Protein AF-A0A4Y2VAS0-F1 (afdb_monomer_lite)

Secondary structure (DSSP, 8-state):
----------EEETTEEEESS---EEEEETTEEEE-EE-HHHHHHHHHHHHHHHHHHHHHH-SPPPHHHHHHHHHHHHHHHHHHS--------------S-S--SEE-----SSS----

Organism: Araneus ventricosus (NCBI:txid182803)

InterPro domains:
  IPR001353 Proteasome, subunit alpha/beta [PF00227] (1-76)
  IPR023333 Proteasome B-type subunit [PTHR32194] (1-82)
  IPR029055 Nucleophile aminohydrolases, N-terminal [G3DSA:3.60.20.10] (1-115)
  IPR029055 Nucleophile aminohydrolases, N-terminal [SSF56235] (1-82)

Sequence (119 aa):
DGVVLGSDTRATVGSLVADKNCLKIHYLAPNMYCCGAGTAADTEQVCSMVASQLKLHRLATDRVVPVIVAENLTSQHLFREFWKHHCLPQANRNCVGRGYQENPHFCLEEALAGVRCRM

Radius of gyration: 16.93 Å; chains: 1; bounding box: 45×43×43 Å

Folds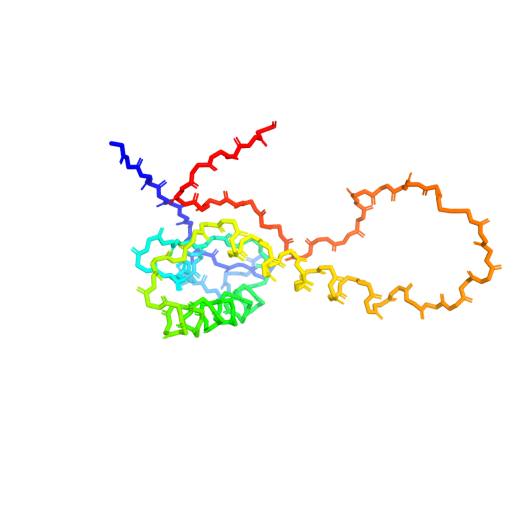eek 3Di:
DWADDDDAQFDDDVPRGPGRGQDQWADQDPQWIFGKAAPSVVSVVLSVVLSVVLVVVCVVVVDRDAPVVSVVSSVVVVVVVVVVVVPPPPPDDDPDDDDPDDDPNIDGPDPTTHDDDDD

pLDDT: mean 71.0, std 22.04, range [25.27, 94.75]

Structure (mmCIF, N/CA/C/O backbone):
data_AF-A0A4Y2VAS0-F1
#
_entry.id   AF-A0A4Y2VAS0-F1
#
loop_
_atom_site.group_PDB
_atom_site.id
_atom_site.type_symbol
_atom_site.label_atom_id
_atom_site.label_alt_id
_atom_site.label_comp_id
_atom_site.label_asym_id
_atom_site.label_entity_id
_atom_site.label_seq_id
_atom_site.pdbx_PDB_ins_code
_atom_site.Cartn_x
_atom_site.Cartn_y
_atom_site.Cartn_z
_atom_site.occupancy
_atom_site.B_iso_or_equiv
_atom_site.auth_seq_id
_atom_site.auth_comp_id
_atom_site.auth_asym_id
_atom_site.auth_atom_id
_atom_site.pdbx_PDB_model_num
ATOM 1 N N . ASP A 1 1 ? -22.516 1.904 -3.599 1.00 64.31 1 ASP A N 1
ATOM 2 C CA . ASP A 1 1 ? -21.271 2.638 -3.897 1.00 64.31 1 ASP A CA 1
ATOM 3 C C . ASP A 1 1 ? -20.071 1.742 -3.692 1.00 64.31 1 ASP A C 1
ATOM 5 O O . ASP A 1 1 ? -19.929 1.157 -2.626 1.00 64.31 1 ASP A O 1
ATOM 9 N N . GLY A 1 2 ? -19.264 1.565 -4.732 1.00 72.88 2 GLY A N 1
ATOM 10 C CA . GLY A 1 2 ? -18.078 0.713 -4.724 1.00 72.88 2 GLY A CA 1
ATOM 11 C C . GLY A 1 2 ? -16.979 1.338 -5.574 1.00 72.88 2 GLY A C 1
ATOM 12 O O . GLY A 1 2 ? -17.243 2.253 -6.353 1.00 72.88 2 GLY A O 1
ATOM 13 N N . VAL A 1 3 ? -15.751 0.859 -5.406 1.00 78.94 3 VAL A N 1
ATOM 14 C CA . VAL A 1 3 ? -14.574 1.353 -6.127 1.00 78.94 3 VAL A CA 1
ATOM 15 C C . VAL A 1 3 ? -13.974 0.198 -6.914 1.00 78.94 3 VAL A C 1
ATOM 17 O O . VAL A 1 3 ? -13.867 -0.913 -6.398 1.00 78.94 3 VAL A O 1
ATOM 20 N N . VAL A 1 4 ? -13.600 0.462 -8.164 1.00 84.62 4 VAL A N 1
ATOM 21 C CA . VAL A 1 4 ? -12.934 -0.499 -9.048 1.00 84.62 4 VAL A CA 1
ATOM 22 C C . VAL A 1 4 ? -11.524 0.009 -9.317 1.00 84.62 4 VAL A C 1
ATOM 24 O O . VAL A 1 4 ? -11.349 1.166 -9.690 1.00 84.62 4 VAL A O 1
ATOM 27 N N . LEU A 1 5 ? -10.531 -0.859 -9.122 1.00 80.19 5 LEU A N 1
ATOM 28 C CA . LEU A 1 5 ? -9.123 -0.586 -9.400 1.00 80.19 5 LEU A CA 1
ATOM 29 C C . LEU A 1 5 ? -8.658 -1.490 -10.540 1.00 80.19 5 LEU A C 1
ATOM 31 O O . LEU A 1 5 ? -8.995 -2.674 -10.570 1.00 80.19 5 LEU A O 1
ATOM 35 N N . GLY A 1 6 ? -7.879 -0.940 -11.465 1.00 86.50 6 GLY A N 1
ATOM 36 C CA . GLY A 1 6 ? -7.299 -1.679 -12.580 1.00 86.50 6 GLY A CA 1
ATOM 37 C C . GLY A 1 6 ? -5.879 -1.205 -12.843 1.00 86.50 6 GLY A C 1
ATOM 38 O O . GLY A 1 6 ? -5.617 -0.005 -12.843 1.00 86.50 6 GLY A O 1
ATOM 39 N N . SER A 1 7 ? -4.964 -2.148 -13.053 1.00 85.56 7 SER A N 1
ATOM 40 C CA . SER A 1 7 ? -3.565 -1.865 -13.366 1.00 85.56 7 SER A CA 1
ATOM 41 C C . SER A 1 7 ? -3.009 -2.918 -14.324 1.00 85.56 7 SER A C 1
ATOM 43 O O . SER A 1 7 ? -3.523 -4.037 -14.383 1.00 85.56 7 SER A O 1
ATOM 45 N N . ASP A 1 8 ? -1.985 -2.563 -15.097 1.00 87.81 8 ASP A N 1
ATOM 46 C CA . ASP A 1 8 ? -1.299 -3.492 -15.992 1.00 87.81 8 ASP A CA 1
ATOM 47 C C . ASP A 1 8 ? -0.293 -4.366 -15.225 1.00 87.81 8 ASP A C 1
ATOM 49 O O . ASP A 1 8 ? 0.259 -3.962 -14.208 1.00 87.81 8 ASP A O 1
ATOM 53 N N . THR A 1 9 ? -0.013 -5.570 -15.722 1.00 85.62 9 THR A N 1
ATOM 54 C CA . THR A 1 9 ? 0.913 -6.510 -15.057 1.00 85.62 9 THR A CA 1
ATOM 55 C C . THR A 1 9 ? 2.340 -6.442 -15.600 1.00 85.62 9 THR A C 1
ATOM 57 O O . THR A 1 9 ? 3.217 -7.187 -15.170 1.00 85.62 9 THR A O 1
ATOM 60 N N . ARG A 1 10 ? 2.608 -5.564 -16.572 1.00 86.50 10 ARG A N 1
ATOM 61 C CA . ARG A 1 10 ? 3.900 -5.504 -17.255 1.00 86.50 10 ARG A CA 1
ATOM 62 C C . ARG A 1 10 ? 4.843 -4.531 -16.547 1.00 86.50 10 ARG A C 1
ATOM 64 O O . ARG A 1 10 ? 4.519 -3.356 -16.377 1.00 86.50 10 ARG A O 1
ATOM 71 N N . ALA A 1 11 ? 6.044 -5.000 -16.224 1.00 85.88 11 ALA A N 1
ATOM 72 C CA . ALA A 1 11 ? 7.166 -4.184 -15.780 1.00 85.88 11 ALA A CA 1
ATOM 73 C C . ALA A 1 11 ? 8.281 -4.194 -16.833 1.00 85.88 11 ALA A C 1
ATOM 75 O O . ALA A 1 11 ? 8.648 -5.238 -17.381 1.00 85.88 11 ALA A O 1
ATOM 76 N N . THR A 1 12 ? 8.828 -3.019 -17.127 1.00 86.62 12 THR A N 1
ATOM 77 C CA . THR A 1 12 ? 9.866 -2.831 -18.146 1.00 86.62 12 THR A CA 1
ATOM 78 C C . THR A 1 12 ? 11.083 -2.138 -17.557 1.00 86.62 12 THR A C 1
ATOM 80 O O . THR A 1 12 ? 10.942 -1.198 -16.780 1.00 86.62 12 THR A O 1
ATOM 83 N N . VAL A 1 13 ? 12.270 -2.556 -17.984 1.00 86.00 13 VAL A N 1
ATOM 84 C CA . VAL A 1 13 ? 13.531 -1.854 -17.736 1.00 86.00 13 VAL A CA 1
ATOM 85 C C . VAL A 1 13 ? 14.047 -1.388 -19.093 1.00 86.00 13 VAL A C 1
ATOM 87 O O . VAL A 1 13 ? 14.585 -2.168 -19.879 1.00 86.00 13 VAL A O 1
ATOM 90 N N . GLY A 1 14 ? 13.800 -0.116 -19.413 1.00 84.75 14 GLY A N 1
ATOM 91 C CA . GLY A 1 14 ? 14.027 0.413 -20.758 1.00 84.75 14 GLY A CA 1
ATOM 92 C C . GLY A 1 14 ? 13.148 -0.295 -21.795 1.00 84.75 14 GLY A C 1
ATOM 93 O O . GLY A 1 14 ? 11.930 -0.345 -21.652 1.00 84.75 14 GLY A O 1
ATOM 94 N N . SER A 1 15 ? 13.763 -0.856 -22.837 1.00 88.19 15 SER A N 1
ATOM 95 C CA . SER A 1 15 ? 13.073 -1.622 -23.887 1.00 88.19 15 SER A CA 1
ATOM 96 C C . SER A 1 15 ? 12.815 -3.091 -23.526 1.00 88.19 15 SER A C 1
ATOM 98 O O . SER A 1 15 ? 12.084 -3.775 -24.245 1.00 88.19 15 SER A O 1
ATOM 100 N N . LEU A 1 16 ? 13.395 -3.593 -22.431 1.00 87.94 16 LEU A N 1
ATOM 101 C CA . LEU A 1 16 ? 13.253 -4.981 -22.000 1.00 87.94 16 LEU A CA 1
ATOM 102 C C . LEU A 1 16 ? 12.035 -5.143 -21.083 1.00 87.94 16 LEU A C 1
ATOM 104 O O . LEU A 1 16 ? 11.862 -4.389 -20.127 1.00 87.94 16 LEU A O 1
ATOM 108 N N . VAL A 1 17 ? 11.218 -6.168 -21.329 1.00 87.88 17 VAL A N 1
ATOM 109 C CA . VAL A 1 17 ? 10.179 -6.596 -20.379 1.00 87.88 17 VAL A CA 1
ATOM 110 C C . VAL A 1 17 ? 10.853 -7.407 -19.276 1.00 87.88 17 VAL A C 1
ATOM 112 O O . VAL A 1 17 ? 11.263 -8.541 -19.516 1.00 87.88 17 VAL A O 1
ATOM 115 N N . ALA A 1 18 ? 10.995 -6.802 -18.098 1.00 85.12 18 ALA A N 1
ATOM 116 C CA . ALA A 1 18 ? 11.661 -7.4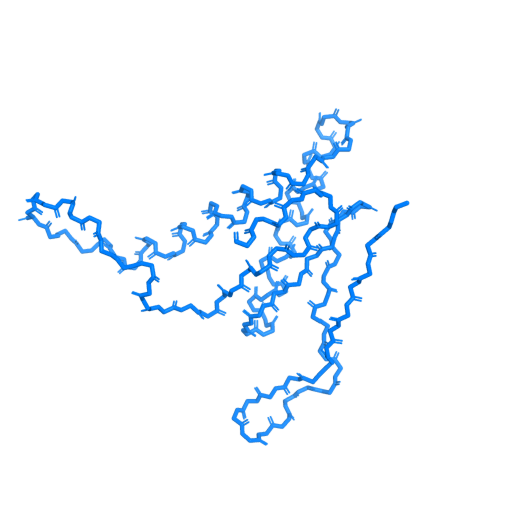06 -16.948 1.00 85.12 18 ALA A CA 1
ATOM 117 C C . ALA A 1 18 ? 10.747 -8.397 -16.219 1.00 85.12 18 ALA A C 1
ATOM 119 O O . ALA A 1 18 ? 11.199 -9.468 -15.826 1.00 85.12 18 ALA A O 1
ATOM 120 N N . ASP A 1 19 ? 9.458 -8.073 -16.105 1.00 85.44 19 ASP A N 1
ATOM 121 C CA . ASP A 1 19 ? 8.448 -8.977 -15.562 1.00 85.44 19 ASP A CA 1
ATOM 122 C C . ASP A 1 19 ? 7.123 -8.805 -16.318 1.00 85.44 19 ASP A C 1
ATOM 124 O O . ASP A 1 19 ? 6.720 -7.697 -16.682 1.00 85.44 19 ASP A O 1
ATOM 128 N N . LYS A 1 20 ? 6.453 -9.921 -16.599 1.00 85.94 20 LYS A N 1
ATOM 129 C CA . LYS A 1 20 ? 5.144 -9.966 -17.266 1.00 85.94 20 LYS A CA 1
ATOM 130 C C . LYS A 1 20 ? 3.983 -10.006 -16.267 1.00 85.94 20 LYS A C 1
ATOM 132 O O . LYS A 1 20 ? 2.857 -9.695 -16.658 1.00 85.94 20 LYS A O 1
ATOM 137 N N . ASN A 1 21 ? 4.264 -10.387 -15.019 1.00 86.94 21 ASN A N 1
ATOM 138 C CA . ASN A 1 21 ? 3.291 -10.650 -13.963 1.00 86.94 21 ASN A CA 1
ATOM 139 C C . ASN A 1 21 ? 3.586 -9.824 -12.696 1.00 86.94 21 ASN A C 1
ATOM 141 O O . ASN A 1 21 ? 3.379 -10.296 -11.581 1.00 86.94 21 ASN A O 1
ATOM 145 N N . CYS A 1 22 ? 4.048 -8.587 -12.868 1.00 83.00 22 CYS A N 1
ATOM 146 C CA . CYS A 1 22 ? 4.277 -7.663 -11.767 1.00 83.00 22 CYS A CA 1
ATOM 147 C C . CYS A 1 22 ? 2.944 -7.263 -11.123 1.00 83.00 22 CYS A C 1
ATOM 149 O O . CYS A 1 22 ? 1.987 -6.895 -11.813 1.00 83.00 22 CYS A O 1
ATOM 151 N N . LEU A 1 23 ? 2.890 -7.291 -9.793 1.00 85.38 23 LEU A N 1
ATOM 152 C CA . LEU A 1 23 ? 1.687 -6.976 -9.036 1.00 85.38 23 LEU A CA 1
ATOM 153 C C . LEU A 1 23 ? 1.700 -5.491 -8.653 1.00 85.38 23 LEU A C 1
ATOM 155 O O . LEU A 1 23 ? 2.453 -5.091 -7.779 1.00 85.38 23 LEU A O 1
ATOM 159 N N . LYS A 1 24 ? 0.887 -4.666 -9.323 1.00 84.25 24 LYS A N 1
ATOM 160 C CA . LYS A 1 24 ? 0.845 -3.204 -9.092 1.00 84.25 24 LYS A CA 1
ATOM 161 C C . LYS A 1 24 ? -0.223 -2.751 -8.094 1.00 84.25 24 LYS A C 1
ATOM 163 O O . LYS A 1 24 ? -0.205 -1.609 -7.644 1.00 84.25 24 LYS A O 1
ATOM 168 N N . ILE A 1 25 ? -1.170 -3.636 -7.776 1.00 87.75 25 ILE A N 1
ATOM 169 C CA . ILE A 1 25 ? -2.236 -3.391 -6.800 1.00 87.75 25 ILE A CA 1
ATOM 170 C C . ILE A 1 25 ? -1.883 -4.155 -5.527 1.00 87.75 25 ILE A C 1
ATOM 172 O O . ILE A 1 25 ? -1.998 -5.378 -5.476 1.00 87.75 25 ILE A O 1
ATOM 176 N N . HIS A 1 26 ? -1.475 -3.438 -4.490 1.00 88.31 26 HIS A N 1
ATOM 177 C CA . HIS A 1 26 ? -1.047 -4.009 -3.221 1.00 88.31 26 HIS A CA 1
ATOM 178 C C . HIS A 1 26 ? -2.177 -3.967 -2.191 1.00 88.31 26 HIS A C 1
ATOM 180 O O . HIS A 1 26 ? -2.868 -2.960 -2.018 1.00 88.31 26 HIS A O 1
ATOM 186 N N . TYR A 1 27 ? -2.358 -5.075 -1.477 1.00 88.69 27 TYR A N 1
ATOM 187 C CA . TYR A 1 27 ? -3.300 -5.159 -0.368 1.00 88.69 27 TYR A CA 1
ATOM 188 C C . TYR A 1 27 ? -2.721 -4.483 0.879 1.00 88.69 27 TYR A C 1
ATOM 190 O O . TYR A 1 27 ? -1.624 -4.832 1.315 1.00 88.69 27 TYR A O 1
ATOM 198 N N . LEU A 1 28 ? -3.472 -3.555 1.476 1.00 88.06 28 LEU A N 1
ATOM 199 C CA . LEU A 1 28 ? -3.079 -2.892 2.723 1.00 88.06 28 LEU A CA 1
ATOM 200 C C . LEU A 1 28 ? -3.918 -3.366 3.912 1.00 88.06 28 LEU A C 1
ATOM 202 O O . LEU A 1 28 ? -3.386 -3.759 4.950 1.00 88.06 28 LEU A O 1
ATOM 206 N N . ALA A 1 29 ? -5.242 -3.314 3.773 1.00 87.88 29 ALA A N 1
ATOM 207 C CA . ALA A 1 29 ? -6.193 -3.632 4.831 1.00 87.88 29 ALA A CA 1
ATOM 208 C C . ALA A 1 29 ? -7.518 -4.126 4.223 1.00 87.88 29 ALA A C 1
ATOM 210 O O . ALA A 1 29 ? -7.757 -3.906 3.039 1.00 87.88 29 ALA A O 1
ATOM 211 N N . PRO A 1 30 ? -8.434 -4.726 5.011 1.00 85.62 30 PRO A N 1
ATOM 212 C CA . PRO A 1 30 ? -9.696 -5.259 4.482 1.00 85.62 30 PRO A CA 1
ATOM 213 C C . PRO A 1 30 ? -10.558 -4.239 3.721 1.00 85.62 30 PRO A C 1
ATOM 215 O O . PRO A 1 30 ? -11.412 -4.621 2.932 1.00 85.62 30 PRO A O 1
ATOM 218 N N . ASN A 1 31 ? -10.351 -2.946 3.978 1.00 83.81 31 ASN A N 1
ATOM 219 C CA . ASN A 1 31 ? -11.057 -1.828 3.363 1.00 83.81 31 ASN A CA 1
ATOM 220 C C . ASN A 1 31 ? -10.167 -0.953 2.460 1.00 83.81 31 ASN A C 1
ATOM 222 O O . ASN A 1 31 ? -10.608 0.125 2.077 1.00 83.81 31 ASN A O 1
ATOM 226 N N . MET A 1 32 ? -8.919 -1.346 2.168 1.00 86.25 32 MET A N 1
ATOM 227 C CA . MET A 1 32 ? -7.963 -0.496 1.448 1.00 86.25 32 MET A CA 1
ATOM 228 C C . MET A 1 32 ? -7.007 -1.286 0.558 1.00 86.25 32 MET A C 1
ATOM 230 O O . MET A 1 32 ? -6.401 -2.275 0.977 1.00 86.25 32 MET A O 1
ATOM 234 N N . TYR A 1 33 ? -6.788 -0.741 -0.631 1.00 88.50 33 TYR A N 1
ATOM 235 C CA . TYR A 1 33 ? -5.764 -1.162 -1.576 1.00 88.50 33 TYR A CA 1
ATOM 236 C C . TYR A 1 33 ? -4.927 0.051 -1.972 1.00 88.50 33 TYR A C 1
ATOM 238 O O . TYR A 1 33 ? -5.411 1.180 -1.922 1.00 88.50 33 TYR A O 1
ATOM 246 N N . CYS A 1 34 ? -3.677 -0.194 -2.347 1.00 84.25 34 CYS A N 1
ATOM 247 C CA . CYS A 1 34 ? -2.746 0.826 -2.806 1.00 84.25 34 CYS A CA 1
ATOM 248 C C . CYS A 1 34 ? -2.228 0.464 -4.193 1.00 84.25 34 CYS A C 1
ATOM 250 O O . CYS A 1 34 ? -1.950 -0.703 -4.468 1.00 84.25 34 CYS A O 1
ATOM 252 N N . CYS A 1 35 ? -2.090 1.469 -5.050 1.00 83.88 35 CYS A N 1
ATOM 253 C CA . CYS A 1 35 ? -1.400 1.350 -6.324 1.00 83.88 35 CYS A CA 1
ATOM 254 C C . CYS A 1 35 ? -0.241 2.344 -6.312 1.00 83.88 35 CYS A C 1
ATOM 256 O O . CYS A 1 35 ? -0.434 3.503 -5.953 1.00 83.88 35 CYS A O 1
ATOM 258 N N . GLY A 1 36 ? 0.953 1.890 -6.679 1.00 75.00 36 GLY A N 1
ATOM 259 C CA . GLY A 1 36 ? 2.136 2.741 -6.760 1.00 75.00 36 GLY A CA 1
ATOM 260 C C . GLY A 1 36 ? 2.702 2.751 -8.172 1.00 75.00 36 GLY A C 1
ATOM 261 O O . GLY A 1 36 ? 2.727 1.720 -8.844 1.00 75.00 36 GLY A O 1
ATOM 262 N N . ALA A 1 37 ? 3.173 3.914 -8.619 1.00 76.88 37 ALA A N 1
ATOM 263 C CA . ALA A 1 37 ? 3.969 4.041 -9.831 1.00 76.88 37 ALA A CA 1
ATOM 264 C C . ALA A 1 37 ? 5.432 4.285 -9.444 1.00 76.88 37 ALA A C 1
ATOM 266 O O . ALA A 1 37 ? 5.736 5.260 -8.755 1.00 76.88 37 ALA A O 1
ATOM 267 N N . GLY A 1 38 ? 6.322 3.393 -9.878 1.00 78.19 38 GLY A N 1
ATOM 268 C CA . GLY A 1 38 ? 7.740 3.444 -9.536 1.00 78.19 38 GLY A CA 1
ATOM 269 C C . GLY A 1 38 ? 8.461 2.132 -9.820 1.00 78.19 38 GLY A C 1
ATOM 270 O O . GLY A 1 38 ? 7.955 1.269 -10.543 1.00 78.19 38 GLY A O 1
ATOM 271 N N . THR A 1 39 ? 9.649 1.972 -9.242 1.00 83.00 39 THR A N 1
ATOM 272 C CA . THR A 1 39 ? 10.339 0.678 -9.223 1.00 83.00 39 THR A CA 1
ATOM 273 C C . THR A 1 39 ? 9.472 -0.334 -8.477 1.00 83.00 39 THR A C 1
ATOM 275 O O . THR A 1 39 ? 9.092 -0.086 -7.334 1.00 83.00 39 THR A O 1
ATOM 278 N N . ALA A 1 40 ? 9.202 -1.491 -9.089 1.00 81.62 40 ALA A N 1
ATOM 279 C CA . ALA A 1 40 ? 8.347 -2.528 -8.499 1.00 81.62 40 ALA A CA 1
ATOM 280 C C . ALA A 1 40 ? 8.789 -2.948 -7.080 1.00 81.62 40 ALA A C 1
ATOM 282 O O . ALA A 1 40 ? 7.966 -3.144 -6.189 1.00 81.62 40 ALA A O 1
ATOM 283 N N . ALA A 1 41 ? 10.103 -3.021 -6.851 1.00 84.00 41 ALA A N 1
ATOM 284 C CA . ALA A 1 41 ? 10.656 -3.361 -5.543 1.00 84.00 41 ALA A CA 1
ATOM 285 C C . ALA A 1 41 ? 10.360 -2.291 -4.476 1.00 84.00 41 ALA A C 1
ATOM 287 O O . ALA A 1 41 ? 9.987 -2.626 -3.351 1.00 84.00 41 ALA A O 1
ATOM 288 N N . ASP A 1 42 ? 10.474 -1.009 -4.835 1.00 85.62 42 ASP A N 1
ATOM 289 C CA . ASP A 1 42 ? 10.213 0.101 -3.915 1.00 85.62 42 ASP A CA 1
ATOM 290 C C . ASP A 1 42 ? 8.722 0.141 -3.546 1.00 85.62 42 ASP A C 1
ATOM 292 O O . ASP A 1 42 ? 8.365 0.294 -2.376 1.00 85.62 42 ASP A O 1
ATOM 296 N N . THR A 1 43 ? 7.832 -0.074 -4.527 1.00 83.81 43 THR A N 1
ATOM 297 C CA . THR A 1 43 ? 6.375 -0.108 -4.299 1.00 83.81 43 THR A CA 1
ATOM 298 C C . THR A 1 43 ? 5.974 -1.232 -3.363 1.00 83.81 43 THR A C 1
ATOM 300 O O . THR A 1 43 ? 5.211 -1.000 -2.423 1.00 83.81 43 THR A O 1
ATOM 303 N N . GLU A 1 44 ? 6.528 -2.426 -3.558 1.00 86.62 44 GLU A N 1
ATOM 304 C CA . GLU A 1 44 ? 6.251 -3.572 -2.696 1.00 86.62 44 GLU A CA 1
ATOM 305 C C . GLU A 1 44 ? 6.750 -3.347 -1.268 1.00 86.62 44 GLU A C 1
ATOM 307 O O . GLU A 1 44 ? 6.025 -3.623 -0.306 1.00 86.62 44 GLU A O 1
ATOM 312 N N . GLN A 1 45 ? 7.957 -2.800 -1.111 1.00 88.69 45 GLN A N 1
ATOM 313 C CA . GLN A 1 45 ? 8.545 -2.563 0.201 1.00 88.69 45 GLN A CA 1
ATOM 314 C C . GLN A 1 45 ? 7.756 -1.521 0.999 1.00 88.69 45 GLN A C 1
ATOM 316 O O . GLN A 1 45 ? 7.409 -1.763 2.161 1.00 88.69 45 GLN A O 1
ATOM 321 N N . VAL A 1 46 ? 7.434 -0.381 0.381 1.00 87.44 46 VAL A N 1
ATOM 322 C CA . VAL A 1 46 ? 6.675 0.693 1.033 1.00 87.44 46 VAL A CA 1
ATOM 323 C C . VAL A 1 46 ? 5.269 0.214 1.385 1.00 87.44 46 VAL A C 1
ATOM 325 O O . VAL A 1 46 ? 4.824 0.402 2.519 1.00 87.44 46 VAL A O 1
ATOM 328 N N . CYS A 1 47 ? 4.586 -0.478 0.469 1.00 88.06 47 CYS A N 1
ATOM 329 C CA . CYS A 1 47 ? 3.247 -1.003 0.736 1.00 88.06 47 CYS A CA 1
ATOM 330 C C . CYS A 1 47 ? 3.252 -2.045 1.861 1.00 88.06 47 CYS A C 1
ATOM 332 O O . CYS A 1 47 ? 2.390 -1.995 2.736 1.00 88.06 47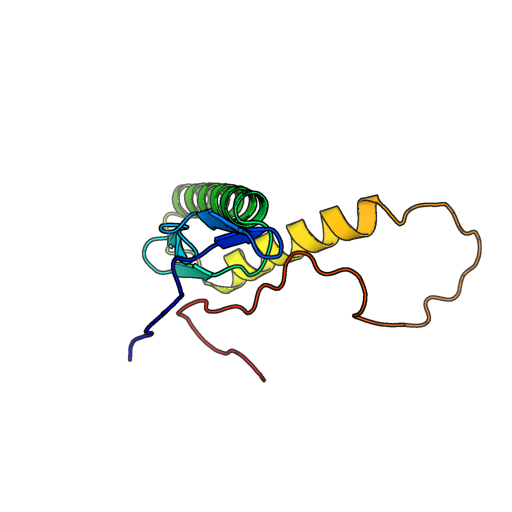 CYS A O 1
ATOM 334 N N . SER A 1 48 ? 4.234 -2.949 1.891 1.00 90.69 48 SER A N 1
ATOM 335 C CA . SER A 1 48 ? 4.380 -3.949 2.957 1.00 90.69 48 SER A CA 1
ATOM 336 C C . SER A 1 48 ? 4.614 -3.304 4.329 1.00 90.69 48 SER A C 1
ATOM 338 O O . SER A 1 48 ? 4.007 -3.696 5.335 1.00 90.69 48 SER A O 1
ATOM 340 N N . MET A 1 49 ? 5.434 -2.251 4.376 1.00 91.44 49 MET A N 1
ATOM 341 C CA . MET A 1 49 ? 5.667 -1.468 5.589 1.00 91.44 49 MET A CA 1
ATOM 342 C C . MET A 1 49 ? 4.376 -0.796 6.079 1.00 91.44 49 MET A C 1
ATOM 344 O O . MET A 1 49 ? 4.021 -0.932 7.253 1.00 91.44 49 MET A O 1
ATOM 348 N N . VAL A 1 50 ? 3.654 -0.101 5.196 1.00 90.88 50 VAL A N 1
ATOM 349 C CA . VAL A 1 50 ? 2.401 0.587 5.544 1.00 90.88 50 VAL A CA 1
ATOM 350 C C . VAL A 1 50 ? 1.327 -0.420 5.964 1.00 90.88 50 VAL A C 1
ATOM 352 O O . VAL A 1 50 ? 0.678 -0.225 6.990 1.00 90.88 50 VAL A O 1
ATOM 355 N N . ALA A 1 51 ? 1.183 -1.544 5.257 1.00 91.56 51 ALA A N 1
ATOM 356 C CA . ALA A 1 51 ? 0.255 -2.618 5.618 1.00 91.56 51 ALA A CA 1
ATOM 357 C C . ALA A 1 51 ? 0.527 -3.156 7.031 1.00 91.56 51 ALA A C 1
ATOM 359 O O . ALA A 1 51 ? -0.398 -3.338 7.828 1.00 91.56 51 ALA A O 1
ATOM 360 N N . SER A 1 52 ? 1.801 -3.346 7.379 1.00 94.00 52 SER A N 1
ATOM 361 C CA . SER A 1 52 ? 2.214 -3.791 8.714 1.00 94.00 52 SER A CA 1
ATOM 362 C C . SER A 1 52 ? 1.845 -2.771 9.795 1.00 94.00 52 SER A C 1
ATOM 364 O O . SER A 1 52 ? 1.302 -3.136 10.839 1.00 94.00 52 SER A O 1
ATOM 366 N N . GLN A 1 53 ? 2.064 -1.480 9.538 1.00 92.69 53 GLN A N 1
ATOM 367 C CA . GLN A 1 53 ? 1.697 -0.403 10.464 1.00 92.69 53 GLN A CA 1
ATOM 368 C C . GLN A 1 53 ? 0.179 -0.287 10.641 1.00 92.69 53 GLN A C 1
ATOM 370 O O . GLN A 1 53 ? -0.304 -0.177 11.768 1.00 92.69 53 GLN A O 1
ATOM 375 N N . LEU A 1 54 ? -0.591 -0.388 9.556 1.00 91.88 54 LEU A N 1
ATOM 376 C CA . LEU A 1 54 ? -2.054 -0.401 9.607 1.00 91.88 54 LEU A CA 1
ATOM 377 C C . LEU A 1 54 ? -2.574 -1.620 10.369 1.00 91.88 54 LEU A C 1
ATOM 379 O O . LEU A 1 54 ? -3.527 -1.509 11.145 1.00 91.88 54 LEU A O 1
ATOM 383 N N . LYS A 1 55 ? -1.936 -2.783 10.201 1.00 92.88 55 LYS A N 1
ATOM 384 C CA . LYS A 1 55 ? -2.281 -3.990 10.953 1.00 92.88 55 LYS A CA 1
ATOM 385 C C . LYS A 1 55 ? -2.048 -3.796 12.449 1.00 92.88 55 LYS A C 1
ATOM 387 O O . LYS A 1 55 ? -2.929 -4.146 13.232 1.00 92.88 55 LYS A O 1
ATOM 392 N N . LEU A 1 56 ? -0.918 -3.208 12.839 1.00 94.31 56 LEU A N 1
ATOM 393 C CA . LEU A 1 56 ? -0.625 -2.875 14.235 1.00 94.31 56 LEU A CA 1
ATOM 394 C C . LEU A 1 56 ? -1.625 -1.862 14.796 1.00 94.31 56 LEU A C 1
ATOM 396 O O . LEU A 1 56 ? -2.171 -2.081 15.873 1.00 94.31 56 LEU A O 1
ATOM 400 N N . HIS A 1 57 ? -1.935 -0.803 14.048 1.00 92.94 57 HIS A N 1
ATOM 401 C CA . HIS A 1 57 ? -2.921 0.195 14.459 1.00 92.94 57 HIS A CA 1
ATOM 402 C C . HIS A 1 57 ? -4.308 -0.433 14.658 1.00 92.94 57 HIS A C 1
ATOM 404 O O . HIS A 1 57 ? -5.011 -0.126 15.620 1.00 92.94 57 HIS A O 1
ATOM 410 N N . ARG A 1 58 ? -4.706 -1.352 13.774 1.00 91.75 58 ARG A N 1
ATOM 411 C CA . ARG A 1 58 ? -5.962 -2.093 13.910 1.00 91.75 58 ARG A CA 1
ATOM 412 C C . ARG A 1 58 ? -5.975 -2.967 15.161 1.00 91.75 58 ARG A C 1
ATOM 414 O O . ARG A 1 58 ? -6.982 -2.981 15.854 1.00 91.75 58 ARG A O 1
ATOM 421 N N . LEU A 1 59 ? -4.882 -3.675 15.447 1.00 93.25 59 LEU A N 1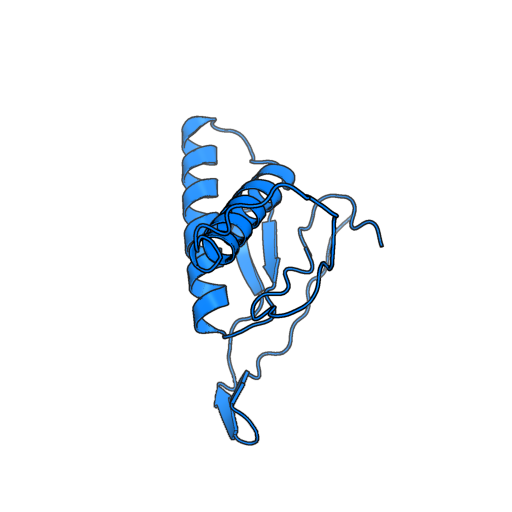
ATOM 422 C CA . LEU A 1 59 ? -4.759 -4.512 16.645 1.00 93.25 59 LEU A CA 1
ATOM 423 C C . LEU A 1 59 ? -4.757 -3.681 17.935 1.00 93.25 59 LEU A C 1
ATOM 425 O O . LEU A 1 59 ? -5.313 -4.115 18.935 1.00 93.25 59 LEU A O 1
ATOM 429 N N . ALA A 1 60 ? -4.165 -2.487 17.909 1.00 94.75 60 ALA A N 1
ATOM 430 C CA . ALA A 1 60 ? -4.093 -1.608 19.071 1.00 94.75 60 ALA A CA 1
ATOM 431 C C . ALA A 1 60 ? -5.432 -0.926 19.397 1.00 94.75 60 ALA A C 1
ATOM 433 O O . ALA A 1 60 ? -5.755 -0.731 20.564 1.00 94.75 60 ALA A O 1
ATOM 434 N N . THR A 1 61 ? -6.199 -0.519 18.381 1.00 91.19 61 THR A N 1
ATOM 435 C CA . THR A 1 61 ? -7.452 0.240 18.570 1.00 91.19 61 THR A CA 1
ATOM 436 C C . THR A 1 61 ? -8.712 -0.629 18.465 1.00 91.19 61 THR A C 1
ATOM 438 O O . THR A 1 61 ? -9.797 -0.147 18.773 1.00 91.19 61 THR A O 1
ATOM 441 N N . ASP A 1 62 ? -8.590 -1.875 17.994 1.00 91.50 62 ASP A N 1
ATOM 442 C CA . ASP A 1 62 ? -9.695 -2.794 17.660 1.00 91.50 62 ASP A CA 1
ATOM 443 C C . ASP A 1 62 ? -10.783 -2.163 16.765 1.00 91.50 62 ASP A C 1
ATOM 445 O O . ASP A 1 62 ? -11.972 -2.469 16.820 1.00 91.50 62 ASP A O 1
ATOM 449 N N . ARG A 1 63 ? -10.375 -1.214 15.917 1.00 88.56 63 ARG A N 1
ATOM 450 C CA . ARG A 1 63 ? -11.257 -0.472 15.009 1.00 88.56 63 ARG A CA 1
ATOM 451 C C . ARG A 1 63 ? -10.755 -0.557 13.582 1.00 88.56 63 ARG A C 1
ATOM 453 O O . ARG A 1 63 ? -9.570 -0.766 13.321 1.00 88.56 63 ARG A O 1
ATOM 460 N N . VAL A 1 64 ? -11.674 -0.363 12.640 1.00 87.06 64 VAL A N 1
ATOM 461 C CA . VAL A 1 64 ? -11.314 -0.193 11.233 1.00 87.06 64 VAL A CA 1
ATOM 462 C C . VAL A 1 64 ? -10.538 1.113 11.094 1.00 87.06 64 VAL A C 1
ATOM 464 O O . VAL A 1 64 ? -11.006 2.171 11.512 1.00 87.06 64 VAL A O 1
ATOM 467 N N . VAL A 1 65 ? -9.335 1.022 10.534 1.00 86.88 65 VAL A N 1
ATOM 468 C CA . VAL A 1 65 ? -8.473 2.184 10.318 1.00 86.88 65 VAL A CA 1
ATOM 469 C C . VAL A 1 65 ? -9.060 3.017 9.169 1.00 86.88 65 VAL A C 1
ATOM 471 O O . VAL A 1 65 ? -9.456 2.430 8.156 1.00 86.88 65 VAL A O 1
ATOM 474 N N . PRO A 1 66 ? -9.172 4.351 9.303 1.00 85.00 66 PRO A N 1
ATOM 475 C CA . PRO A 1 66 ? -9.637 5.211 8.222 1.00 85.00 66 PRO A CA 1
ATOM 476 C C . PRO A 1 66 ? -8.524 5.464 7.201 1.00 85.00 66 PRO A C 1
ATOM 478 O O . PRO A 1 66 ? -7.340 5.442 7.531 1.00 85.00 66 PRO A O 1
ATOM 481 N N . VAL A 1 67 ? -8.923 5.736 5.959 1.00 81.75 67 VAL A N 1
ATOM 482 C CA . VAL A 1 67 ? -8.028 5.917 4.802 1.00 81.75 67 VAL A CA 1
ATOM 483 C C . VAL A 1 67 ? -6.953 6.980 5.044 1.00 81.75 67 VAL A C 1
ATOM 485 O O . VAL A 1 67 ? -5.782 6.745 4.766 1.00 81.75 67 VAL A O 1
ATOM 488 N N . ILE A 1 68 ? -7.333 8.082 5.691 1.00 84.94 68 ILE A N 1
ATOM 489 C CA . ILE A 1 68 ? -6.440 9.193 6.046 1.00 84.94 68 ILE A CA 1
ATOM 490 C C . ILE A 1 68 ? -5.216 8.770 6.878 1.00 84.94 68 ILE A C 1
ATOM 492 O O . ILE A 1 68 ? -4.183 9.432 6.862 1.00 84.94 68 ILE A O 1
ATOM 496 N N . VAL A 1 69 ? -5.295 7.674 7.640 1.00 86.75 69 VAL A N 1
ATOM 497 C CA . VAL A 1 69 ? -4.134 7.181 8.397 1.00 86.75 69 VAL A CA 1
ATOM 498 C C . VAL A 1 69 ? -3.114 6.559 7.448 1.00 86.75 69 VAL A C 1
ATOM 500 O O . VAL A 1 69 ? -1.923 6.797 7.615 1.00 86.75 69 VAL A O 1
ATOM 503 N N . ALA A 1 70 ? -3.562 5.813 6.435 1.00 85.19 70 ALA A N 1
ATOM 504 C CA . ALA A 1 70 ? -2.675 5.250 5.422 1.00 85.19 70 ALA A CA 1
ATOM 505 C C . ALA A 1 70 ? -1.989 6.359 4.605 1.00 85.19 70 ALA A C 1
ATOM 507 O O . ALA A 1 70 ? -0.769 6.321 4.446 1.00 85.19 70 ALA A O 1
ATOM 508 N N . GLU A 1 71 ? -2.744 7.380 4.187 1.00 83.25 71 GLU A N 1
ATOM 509 C CA . GLU A 1 71 ? -2.226 8.578 3.503 1.00 83.25 71 GLU A CA 1
ATOM 510 C C . GLU A 1 71 ? -1.144 9.278 4.344 1.00 83.25 71 GLU A C 1
ATOM 512 O O . GLU A 1 71 ? -0.038 9.548 3.869 1.00 83.25 71 GLU A O 1
ATOM 517 N N . ASN A 1 72 ? -1.412 9.503 5.636 1.00 83.12 72 ASN A N 1
ATOM 518 C CA . ASN A 1 72 ? -0.464 10.157 6.540 1.00 83.12 72 ASN A CA 1
ATOM 519 C C . ASN A 1 72 ? 0.820 9.347 6.752 1.00 83.12 72 ASN A C 1
ATOM 521 O O . ASN A 1 72 ? 1.910 9.919 6.717 1.00 83.12 72 ASN A O 1
ATOM 525 N N . LEU A 1 73 ? 0.717 8.032 6.976 1.00 86.56 73 LEU A N 1
ATOM 526 C CA . LEU A 1 73 ? 1.886 7.161 7.155 1.00 86.56 73 LEU A CA 1
ATOM 527 C C . LEU A 1 73 ? 2.775 7.175 5.912 1.00 86.56 73 LEU A C 1
ATOM 529 O O . LEU A 1 73 ? 4.002 7.254 6.007 1.00 86.56 73 LEU A O 1
ATOM 533 N N . THR A 1 74 ? 2.144 7.150 4.744 1.00 83.00 74 THR A N 1
ATOM 534 C CA . THR A 1 74 ? 2.849 7.112 3.470 1.00 83.00 74 THR A CA 1
ATOM 535 C C . THR A 1 74 ? 3.481 8.462 3.140 1.00 83.00 74 THR A C 1
ATOM 537 O O . THR A 1 74 ? 4.662 8.519 2.799 1.00 83.00 74 THR A O 1
ATOM 540 N N . SER A 1 75 ? 2.761 9.564 3.364 1.00 81.44 75 SER A N 1
ATOM 541 C CA . SER A 1 75 ? 3.292 10.926 3.241 1.00 81.44 75 SER A CA 1
ATOM 542 C C . SER A 1 75 ? 4.494 11.148 4.160 1.00 81.44 75 SER A C 1
ATOM 544 O O . SER A 1 75 ? 5.537 11.624 3.716 1.00 81.44 75 SER A O 1
ATOM 546 N N . GLN A 1 76 ? 4.398 10.752 5.433 1.00 81.69 76 GLN A N 1
ATOM 547 C CA . GLN A 1 76 ? 5.509 10.860 6.385 1.00 81.69 76 GLN A CA 1
ATOM 548 C C . GLN A 1 76 ? 6.731 10.055 5.944 1.00 81.69 76 GLN A C 1
ATOM 550 O O . GLN A 1 76 ? 7.857 10.535 6.089 1.00 81.69 76 GLN A O 1
ATOM 555 N N . HIS A 1 77 ? 6.525 8.853 5.402 1.00 84.00 77 HIS A N 1
ATOM 556 C CA . HIS A 1 77 ? 7.609 8.046 4.856 1.00 84.00 77 HIS A CA 1
ATOM 557 C C . HIS A 1 77 ? 8.288 8.751 3.676 1.00 84.00 77 HIS A C 1
ATOM 559 O O . HIS A 1 77 ? 9.498 8.958 3.712 1.00 84.00 77 HIS A O 1
ATOM 565 N N . LEU A 1 78 ? 7.516 9.211 2.689 1.00 75.69 78 LEU A N 1
ATOM 566 C CA . LEU A 1 78 ? 8.046 9.908 1.515 1.00 75.69 78 LEU A CA 1
ATOM 567 C C . LEU A 1 78 ? 8.799 11.188 1.886 1.00 75.69 78 LEU A C 1
ATOM 569 O O . LEU A 1 78 ? 9.918 11.397 1.418 1.00 75.69 78 LEU A O 1
ATOM 573 N N . PHE A 1 79 ? 8.240 12.019 2.771 1.00 78.12 79 PHE A N 1
ATOM 574 C CA . PHE A 1 79 ? 8.939 13.205 3.266 1.00 78.12 79 PHE A CA 1
ATOM 575 C C . PHE A 1 79 ? 10.242 12.816 3.964 1.00 78.12 79 PHE A C 1
ATOM 577 O O . PHE A 1 79 ? 11.291 13.404 3.707 1.00 78.12 79 PHE A O 1
ATOM 584 N N . ARG A 1 80 ? 10.216 11.798 4.821 1.00 76.56 80 ARG A N 1
ATOM 585 C CA . ARG A 1 80 ? 11.419 11.353 5.518 1.00 76.56 80 ARG A CA 1
ATOM 586 C C . ARG A 1 80 ? 12.519 10.914 4.549 1.00 76.56 80 ARG A C 1
ATOM 588 O O . ARG A 1 80 ? 13.671 11.251 4.798 1.00 76.56 80 ARG A O 1
ATOM 595 N N . GLU A 1 81 ? 12.201 10.193 3.480 1.00 72.06 81 GLU A N 1
ATOM 596 C CA . GLU A 1 81 ? 13.209 9.767 2.500 1.00 72.06 81 GLU A CA 1
ATOM 597 C C . GLU A 1 81 ? 13.700 10.930 1.619 1.00 72.06 81 GLU A C 1
ATOM 599 O O . GLU A 1 81 ? 14.902 11.056 1.386 1.00 72.06 81 GLU A O 1
ATOM 604 N N . PHE A 1 82 ? 12.817 11.852 1.223 1.00 64.56 82 PHE A N 1
ATOM 605 C CA . PHE A 1 82 ? 13.178 13.026 0.418 1.00 64.56 82 PHE A CA 1
ATOM 606 C C . PHE A 1 82 ? 14.110 13.999 1.164 1.00 64.56 82 PHE A C 1
ATOM 608 O O . PHE A 1 82 ? 15.116 14.461 0.627 1.00 64.56 82 PHE A O 1
ATOM 615 N N . TRP A 1 83 ? 13.8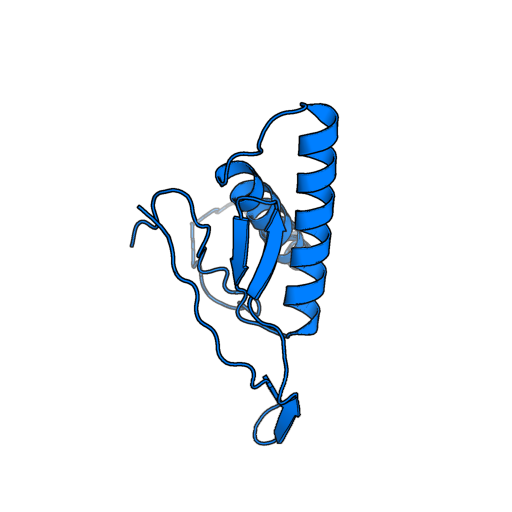22 14.283 2.438 1.00 55.19 83 TRP A N 1
ATOM 616 C CA . TRP A 1 83 ? 14.576 15.263 3.229 1.00 55.19 83 TRP A CA 1
ATOM 617 C C . TRP A 1 83 ? 15.893 14.722 3.812 1.00 55.19 83 TRP A C 1
ATOM 619 O O . TRP A 1 83 ? 16.738 15.512 4.235 1.00 55.19 83 TRP A O 1
ATOM 629 N N . LYS A 1 84 ? 16.130 13.401 3.791 1.00 52.19 84 LYS A N 1
ATOM 630 C CA . LYS A 1 84 ? 17.414 12.804 4.215 1.00 52.19 84 LYS A CA 1
ATOM 631 C C . LYS A 1 84 ? 18.583 13.186 3.307 1.00 52.19 84 LYS A C 1
ATOM 633 O O . LYS A 1 84 ? 19.699 13.329 3.798 1.00 52.19 84 LYS A O 1
ATOM 638 N N . HIS A 1 85 ? 18.338 13.376 2.011 1.00 47.00 85 HIS A N 1
ATOM 639 C CA . HIS A 1 85 ? 19.386 13.691 1.034 1.00 47.00 85 HIS A CA 1
ATOM 640 C C . HIS A 1 85 ? 19.642 15.197 0.862 1.00 47.00 85 HIS A C 1
ATOM 642 O O . HIS A 1 85 ? 20.611 15.580 0.212 1.00 47.00 85 HIS A O 1
ATOM 648 N N . HIS A 1 86 ? 18.816 16.052 1.475 1.00 48.25 86 HIS A N 1
ATOM 649 C CA . HIS A 1 86 ? 18.856 17.509 1.309 1.00 48.25 86 HIS A CA 1
ATOM 650 C C . HIS A 1 86 ? 19.184 18.278 2.599 1.00 48.25 86 HIS A C 1
ATOM 652 O O . HIS A 1 86 ? 18.880 19.462 2.720 1.00 48.25 86 HIS A O 1
ATOM 658 N N . CYS A 1 87 ? 19.851 17.631 3.559 1.00 39.16 87 CYS A N 1
ATOM 659 C CA . CYS A 1 87 ? 20.484 18.318 4.683 1.00 39.16 87 CYS A CA 1
ATOM 660 C C . CYS A 1 87 ? 22.002 18.411 4.465 1.00 39.16 87 CYS A C 1
ATOM 662 O O . CYS A 1 87 ? 22.798 17.837 5.204 1.00 39.16 87 CYS A O 1
ATOM 664 N N . LEU A 1 88 ? 22.413 19.148 3.429 1.00 38.44 88 LEU A N 1
ATOM 665 C CA . LEU A 1 88 ? 23.655 19.911 3.536 1.00 38.44 88 LEU A CA 1
ATOM 666 C C . LEU A 1 88 ? 23.307 21.197 4.296 1.00 38.44 88 LEU A C 1
ATOM 668 O O . LEU A 1 88 ? 22.314 21.840 3.947 1.00 38.44 88 LEU A O 1
ATOM 672 N N . PRO A 1 89 ? 24.079 21.594 5.320 1.00 41.22 89 PRO A N 1
ATOM 673 C CA . PRO A 1 89 ? 23.837 22.833 6.040 1.00 41.22 89 PRO A CA 1
ATOM 674 C C . PRO A 1 89 ? 24.128 24.014 5.110 1.00 41.22 89 PRO A C 1
ATOM 676 O O . PRO A 1 89 ? 25.239 24.534 5.076 1.00 41.22 89 PRO A O 1
ATOM 679 N N . GLN A 1 90 ? 23.142 24.458 4.332 1.00 45.84 90 GLN A N 1
ATOM 680 C CA . GLN A 1 90 ? 23.217 25.766 3.702 1.00 45.84 90 GLN A CA 1
ATOM 681 C C . GLN A 1 90 ? 22.678 26.797 4.681 1.00 45.84 90 GLN A C 1
ATOM 683 O O . GLN A 1 90 ? 21.478 27.006 4.850 1.00 45.84 90 GLN A O 1
ATOM 688 N N . ALA A 1 91 ? 23.637 27.418 5.359 1.00 43.66 91 ALA A N 1
ATOM 689 C CA . ALA A 1 91 ? 23.489 28.618 6.149 1.00 43.66 91 ALA A CA 1
ATOM 690 C C . ALA A 1 91 ? 23.009 29.789 5.277 1.00 43.66 91 ALA A C 1
ATOM 692 O O . ALA A 1 91 ? 23.784 30.680 4.960 1.00 43.66 91 ALA A O 1
ATOM 693 N N . ASN A 1 92 ? 21.735 29.824 4.892 1.00 38.16 92 ASN A N 1
ATOM 694 C CA . ASN A 1 92 ? 21.042 31.097 4.758 1.00 38.16 92 ASN A CA 1
ATOM 695 C C . ASN A 1 92 ? 19.528 30.916 4.779 1.00 38.16 92 ASN A C 1
ATOM 697 O O . ASN A 1 92 ? 18.951 30.138 4.023 1.00 38.16 92 ASN A O 1
ATOM 701 N N . ARG A 1 93 ? 18.894 31.698 5.649 1.00 46.34 93 ARG A N 1
ATOM 702 C CA . ARG A 1 93 ? 17.453 31.904 5.682 1.00 46.34 93 ARG A CA 1
ATOM 703 C C . ARG A 1 93 ? 17.026 32.480 4.341 1.00 46.34 93 ARG A C 1
ATOM 705 O O . ARG A 1 93 ? 17.432 33.585 4.014 1.00 46.34 93 ARG A O 1
ATOM 712 N N . ASN A 1 94 ? 16.216 31.725 3.613 1.00 33.50 94 ASN A N 1
ATOM 713 C CA . ASN A 1 94 ? 15.128 32.210 2.771 1.00 33.50 94 ASN A CA 1
ATOM 714 C C . ASN A 1 94 ? 14.319 30.982 2.350 1.00 33.50 94 ASN A C 1
ATOM 716 O O . ASN A 1 94 ? 14.564 30.381 1.308 1.00 33.50 94 ASN A O 1
ATOM 720 N N . CYS A 1 95 ? 13.362 30.590 3.195 1.00 35.34 95 CYS A N 1
ATOM 721 C CA . CYS A 1 95 ? 12.349 29.599 2.847 1.00 35.34 95 CYS A CA 1
ATOM 722 C C . CYS A 1 95 ? 11.390 30.232 1.831 1.00 35.34 95 CYS A C 1
ATOM 724 O O . CYS A 1 95 ? 10.281 30.636 2.167 1.00 35.34 95 CYS A O 1
ATOM 726 N N . VAL A 1 96 ? 11.849 30.392 0.593 1.00 39.91 96 VAL A N 1
ATOM 727 C CA . VAL A 1 96 ? 10.976 30.677 -0.540 1.00 39.91 96 VAL A CA 1
ATOM 728 C C . VAL A 1 96 ? 10.500 29.322 -1.028 1.00 39.91 96 VAL A C 1
ATOM 730 O O . VAL A 1 96 ? 11.301 28.534 -1.530 1.00 39.91 96 VAL A O 1
ATOM 733 N N . GLY A 1 97 ? 9.207 29.050 -0.836 1.00 43.91 97 GLY A N 1
ATOM 734 C CA . GLY A 1 97 ? 8.540 27.906 -1.439 1.00 43.91 97 GLY A CA 1
ATOM 735 C C . GLY A 1 97 ? 8.887 27.845 -2.923 1.00 43.91 97 GLY A C 1
ATOM 736 O O . GLY A 1 97 ? 8.538 28.738 -3.693 1.00 43.91 97 GLY A O 1
ATOM 737 N N . ARG A 1 98 ? 9.632 26.813 -3.306 1.00 31.50 98 ARG A N 1
ATOM 738 C CA . ARG A 1 98 ? 9.929 26.485 -4.694 1.00 31.50 98 ARG A CA 1
ATOM 739 C C . ARG A 1 98 ? 9.698 24.998 -4.890 1.00 31.50 98 ARG A C 1
ATOM 741 O O . ARG A 1 98 ? 10.329 24.193 -4.218 1.00 31.50 98 ARG A O 1
ATOM 748 N N . GLY A 1 99 ? 8.815 24.704 -5.839 1.00 33.47 99 GLY A N 1
ATOM 749 C CA . GLY A 1 99 ? 8.904 23.538 -6.712 1.00 33.47 99 GLY A CA 1
ATOM 750 C C . GLY A 1 99 ? 8.655 22.187 -6.059 1.00 33.47 99 GLY A C 1
ATOM 751 O O . GLY A 1 99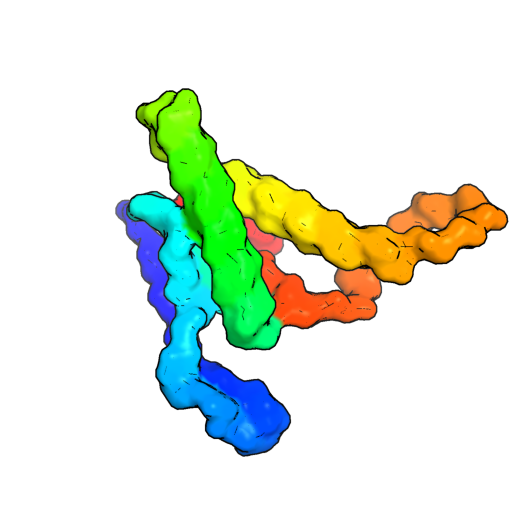 ? 9.584 21.503 -5.653 1.00 33.47 99 GLY A O 1
ATOM 752 N N . TYR A 1 100 ? 7.394 21.758 -6.074 1.00 42.62 100 TYR A N 1
ATOM 753 C CA . TYR A 1 100 ? 7.028 20.342 -6.097 1.00 42.62 100 TYR A CA 1
ATOM 754 C C . TYR A 1 100 ? 7.358 19.774 -7.492 1.00 42.62 100 TYR A C 1
ATOM 756 O O . TYR A 1 100 ? 6.484 19.623 -8.331 1.00 42.62 100 TYR A O 1
ATOM 764 N N . GLN A 1 101 ? 8.644 19.613 -7.782 1.00 43.84 101 GLN A N 1
ATOM 765 C CA . GLN A 1 101 ? 9.269 18.968 -8.948 1.00 43.84 101 GLN A CA 1
ATOM 766 C C . GLN A 1 101 ? 10.760 19.253 -8.713 1.00 43.84 101 GLN A C 1
ATOM 768 O O . GLN A 1 101 ? 11.125 20.394 -8.474 1.00 43.84 101 GLN A O 1
ATOM 773 N N . GLU A 1 102 ? 11.663 18.285 -8.582 1.00 36.72 102 GLU A N 1
ATOM 774 C CA . GLU A 1 102 ? 11.911 17.219 -9.539 1.00 36.72 102 GLU A CA 1
ATOM 775 C C . GLU A 1 102 ? 12.880 16.173 -8.940 1.00 36.72 102 GLU A C 1
ATOM 777 O O . GLU A 1 102 ? 14.077 16.413 -8.809 1.00 36.72 102 GLU A O 1
ATOM 782 N N . ASN A 1 103 ? 12.321 15.033 -8.510 1.00 33.38 103 ASN A N 1
ATOM 783 C CA . ASN A 1 103 ? 12.864 13.666 -8.652 1.00 33.38 103 ASN A CA 1
ATOM 784 C C . ASN A 1 103 ? 11.883 12.652 -8.019 1.00 33.38 103 ASN A C 1
ATOM 786 O O . ASN A 1 103 ? 12.058 12.256 -6.865 1.00 33.38 103 ASN A O 1
ATOM 790 N N . PRO A 1 104 ? 10.815 12.246 -8.732 1.00 42.34 104 PRO A N 1
ATOM 791 C CA . PRO A 1 104 ? 9.777 11.383 -8.189 1.00 42.34 104 PRO A CA 1
ATOM 792 C C . PRO A 1 104 ? 9.923 9.964 -8.752 1.00 42.34 104 PRO A C 1
ATOM 794 O O . PRO A 1 104 ? 9.345 9.639 -9.783 1.00 42.34 104 PRO A O 1
ATOM 797 N N . HIS A 1 105 ? 10.669 9.085 -8.081 1.00 44.38 105 HIS A N 1
ATOM 798 C CA . HIS A 1 105 ? 10.588 7.647 -8.396 1.00 44.38 105 HIS A CA 1
ATOM 799 C C . HIS A 1 105 ? 9.332 6.985 -7.807 1.00 44.38 105 HIS A C 1
ATOM 801 O O . HIS A 1 105 ? 9.076 5.815 -8.076 1.00 44.38 105 HIS A O 1
ATOM 807 N N . PHE A 1 106 ? 8.536 7.739 -7.043 1.00 40.16 106 PHE A N 1
ATOM 808 C CA . PHE A 1 106 ? 7.314 7.269 -6.411 1.00 40.16 106 PHE A CA 1
ATOM 809 C C . PHE A 1 106 ? 6.220 8.328 -6.532 1.00 40.16 106 PHE A C 1
ATOM 811 O O . PHE A 1 106 ? 6.257 9.349 -5.847 1.00 40.16 106 PHE A O 1
ATOM 818 N N . CYS A 1 107 ? 5.260 8.107 -7.426 1.00 40.38 107 CYS A N 1
ATOM 819 C CA . CYS A 1 107 ? 4.048 8.916 -7.498 1.00 40.38 107 CYS A CA 1
ATOM 820 C C . CYS A 1 107 ? 2.909 8.084 -6.902 1.00 40.38 107 CYS A C 1
ATOM 822 O O . CYS A 1 107 ? 2.459 7.110 -7.508 1.00 40.38 107 CYS A O 1
ATOM 824 N N . LEU A 1 108 ? 2.497 8.419 -5.678 1.00 42.22 108 LEU A N 1
ATOM 825 C CA . LEU A 1 108 ? 1.252 7.919 -5.103 1.00 42.22 108 LEU A CA 1
ATOM 826 C C . LEU A 1 108 ? 0.118 8.799 -5.611 1.00 42.22 108 LEU A C 1
ATOM 828 O O . LEU A 1 108 ? -0.225 9.809 -5.005 1.00 42.22 108 LEU A O 1
ATOM 832 N N . GLU A 1 109 ? -0.453 8.410 -6.743 1.00 39.97 109 GLU A N 1
ATOM 833 C CA . GLU A 1 109 ? -1.832 8.774 -7.044 1.00 39.97 109 GLU A CA 1
ATOM 834 C C . GLU A 1 109 ? -2.714 7.879 -6.170 1.00 39.97 109 GLU A C 1
ATOM 836 O O . GLU A 1 109 ? -2.862 6.678 -6.406 1.00 39.97 109 GLU A O 1
ATOM 841 N N . GLU A 1 110 ? -3.214 8.451 -5.078 1.00 40.75 110 GLU A N 1
ATOM 842 C CA . GLU A 1 110 ? -4.011 7.748 -4.082 1.00 40.75 110 GLU A CA 1
ATOM 843 C C . GLU A 1 110 ? -5.325 7.225 -4.674 1.00 40.75 110 GLU A C 1
ATOM 845 O O . GLU A 1 110 ? -6.356 7.894 -4.675 1.00 40.75 110 GLU A O 1
ATOM 850 N N . ALA A 1 111 ? -5.329 5.970 -5.114 1.00 38.28 111 ALA A N 1
ATOM 851 C CA . ALA A 1 111 ? -6.560 5.221 -5.327 1.00 38.28 111 ALA A CA 1
ATOM 852 C C . ALA A 1 111 ? -6.958 4.482 -4.037 1.00 38.28 111 ALA A C 1
ATOM 854 O O . ALA A 1 111 ? -7.184 3.271 -4.032 1.00 38.28 111 ALA A O 1
ATOM 855 N N . LEU A 1 112 ? -7.027 5.205 -2.914 1.00 43.84 112 LEU A N 1
ATOM 856 C CA . LEU A 1 112 ? -7.607 4.667 -1.691 1.00 43.84 112 LEU A CA 1
ATOM 857 C C . LEU A 1 112 ? -9.132 4.649 -1.853 1.00 43.84 112 LEU A C 1
ATOM 859 O O . LEU A 1 112 ? -9.784 5.686 -1.982 1.00 43.84 112 LEU A O 1
ATOM 863 N N . ALA A 1 113 ? -9.720 3.454 -1.854 1.00 39.97 113 ALA A N 1
ATOM 864 C CA . ALA A 1 113 ? -11.166 3.274 -1.891 1.00 39.97 113 ALA A CA 1
ATOM 865 C C . ALA A 1 113 ? -11.809 3.768 -0.579 1.00 39.97 113 ALA A C 1
ATOM 867 O O . ALA A 1 113 ? -12.086 2.990 0.330 1.00 39.97 113 ALA A O 1
ATOM 868 N N . GLY A 1 114 ? -12.028 5.079 -0.469 1.00 35.22 114 GLY A N 1
ATOM 869 C CA . GLY A 1 114 ? -12.680 5.695 0.682 1.00 35.22 114 GLY A CA 1
ATOM 870 C C . GLY A 1 114 ? -12.479 7.205 0.773 1.00 35.22 114 GLY A C 1
ATOM 871 O O . GLY A 1 114 ? -11.875 7.683 1.722 1.00 35.22 114 GLY A O 1
ATOM 872 N N . VAL A 1 115 ? -13.110 7.924 -0.160 1.00 31.28 115 VAL A N 1
ATOM 873 C CA . VAL A 1 115 ? -13.469 9.354 -0.097 1.00 31.28 115 VAL A CA 1
ATOM 874 C C . VAL A 1 115 ? -12.360 10.374 -0.432 1.00 31.28 115 VAL A C 1
ATOM 876 O O . VAL A 1 115 ? -11.541 10.746 0.396 1.00 31.28 115 VAL A O 1
ATOM 879 N N . ARG A 1 116 ? -12.545 10.963 -1.628 1.00 29.50 116 ARG A N 1
ATOM 880 C CA . ARG A 1 116 ? -12.131 12.305 -2.090 1.00 29.50 116 ARG A CA 1
ATOM 881 C C . ARG A 1 116 ? -10.683 12.480 -2.571 1.00 29.50 116 ARG A C 1
ATOM 883 O O . ARG A 1 116 ? -9.927 13.265 -2.015 1.00 29.50 116 ARG A O 1
ATOM 890 N N . CYS A 1 117 ? -10.403 11.910 -3.742 1.00 28.75 117 CYS A N 1
ATOM 891 C CA . CYS A 1 117 ? -9.443 12.493 -4.680 1.00 28.75 117 CYS A CA 1
ATOM 892 C C . CYS A 1 117 ? -9.956 13.900 -5.071 1.00 28.75 117 CYS A C 1
ATOM 894 O O . CYS A 1 117 ? -10.987 14.022 -5.739 1.00 28.75 117 CYS A O 1
ATOM 896 N N . ARG A 1 118 ? -9.337 14.975 -4.564 1.00 25.27 118 ARG A N 1
ATOM 897 C CA . ARG A 1 118 ? -9.468 16.297 -5.194 1.00 25.27 118 ARG A CA 1
ATOM 898 C C . ARG A 1 118 ? -8.429 16.342 -6.306 1.00 25.27 118 ARG A C 1
ATOM 900 O O . ARG A 1 118 ? -7.242 16.319 -6.001 1.00 25.27 118 ARG A O 1
ATOM 907 N N . MET A 1 119 ? -8.922 16.376 -7.545 1.00 27.25 119 MET A N 1
ATOM 908 C CA . MET A 1 119 ? -8.187 16.930 -8.685 1.00 27.25 119 MET A CA 1
ATOM 909 C C . MET A 1 119 ? -7.772 18.376 -8.404 1.00 27.25 119 MET A C 1
ATOM 911 O O . MET A 1 119 ? -8.520 19.061 -7.659 1.00 27.25 119 MET A O 1
#